Protein AF-A0A0Q4J0P1-F1 (afdb_monomer_lite)

pLDDT: mean 73.23, std 15.86, range [32.5, 93.12]

Sequence (160 aa):
MRDIHIIDDVECAVTNEEMDRLTEGLTAKAAKVRALHAAGVSTGDIGRYLGIRYQHVYNVLLRAGLIEKAAPPVSERLPLSGDEIIVAQVGKAGGIELPAEVMERYGLAPGGTVYCQALPEGLMILSQEAALRQVTALAREKMPEQAALIEALLRTQRDG

Structure (mmCIF, N/CA/C/O backbone):
data_AF-A0A0Q4J0P1-F1
#
_entry.id   AF-A0A0Q4J0P1-F1
#
loop_
_atom_site.group_PDB
_atom_site.id
_atom_site.type_symbol
_atom_site.label_atom_id
_atom_site.label_alt_id
_atom_site.label_comp_id
_atom_site.label_asym_id
_atom_site.label_entity_id
_atom_site.label_seq_id
_atom_site.pdbx_PDB_ins_code
_atom_site.Cartn_x
_atom_site.Cartn_y
_atom_site.Cartn_z
_atom_site.occupancy
_atom_site.B_iso_or_equiv
_atom_site.auth_seq_id
_atom_site.auth_comp_id
_atom_site.auth_asym_id
_atom_site.auth_atom_id
_atom_site.pdbx_PDB_model_num
ATOM 1 N N . MET A 1 1 ? 10.915 -43.203 7.683 1.00 35.28 1 MET A N 1
ATOM 2 C CA . MET A 1 1 ? 12.001 -42.207 7.691 1.00 35.28 1 MET A CA 1
ATOM 3 C C . MET A 1 1 ? 12.232 -41.858 6.231 1.00 35.28 1 MET A C 1
ATOM 5 O O . MET A 1 1 ? 12.650 -42.734 5.494 1.00 35.28 1 MET A O 1
ATOM 9 N N . ARG A 1 2 ? 11.704 -40.718 5.767 1.00 32.50 2 ARG A N 1
ATOM 10 C CA . ARG A 1 2 ? 11.747 -40.321 4.351 1.00 32.50 2 ARG A CA 1
ATOM 11 C C . ARG A 1 2 ? 12.872 -39.312 4.188 1.00 32.50 2 ARG A C 1
ATOM 13 O O . ARG A 1 2 ? 12.820 -38.258 4.814 1.00 32.50 2 ARG A O 1
ATOM 20 N N . ASP A 1 3 ? 13.849 -39.685 3.377 1.00 34.25 3 ASP A N 1
ATOM 21 C CA . ASP A 1 3 ? 14.946 -38.843 2.927 1.00 34.25 3 ASP A CA 1
ATOM 22 C C . ASP A 1 3 ? 14.396 -37.686 2.091 1.00 34.25 3 ASP A C 1
ATOM 24 O O . ASP A 1 3 ? 13.809 -37.889 1.026 1.00 34.25 3 ASP A O 1
ATOM 28 N N . ILE A 1 4 ? 14.567 -36.465 2.590 1.00 37.97 4 ILE A N 1
ATOM 29 C CA . ILE A 1 4 ? 14.367 -35.247 1.810 1.00 37.97 4 ILE A CA 1
ATOM 30 C C . ILE A 1 4 ? 15.710 -34.944 1.154 1.00 37.97 4 ILE A C 1
ATOM 32 O O . ILE A 1 4 ? 16.686 -34.633 1.833 1.00 37.97 4 ILE A O 1
ATOM 36 N N . HIS A 1 5 ? 15.747 -35.084 -0.170 1.00 32.50 5 HIS A N 1
ATOM 37 C CA . HIS A 1 5 ? 16.831 -34.577 -0.998 1.00 32.50 5 HIS A CA 1
ATOM 38 C C . HIS A 1 5 ? 16.811 -33.049 -0.911 1.00 32.50 5 HIS A C 1
ATOM 40 O O . HIS A 1 5 ? 15.855 -32.410 -1.352 1.00 32.50 5 HIS A O 1
ATOM 46 N N . ILE A 1 6 ? 17.854 -32.483 -0.309 1.00 34.34 6 ILE A N 1
ATOM 47 C CA . ILE A 1 6 ? 18.198 -31.072 -0.457 1.00 34.34 6 ILE A CA 1
ATOM 48 C C . ILE A 1 6 ? 18.673 -30.920 -1.904 1.00 34.34 6 ILE A C 1
ATOM 50 O O . ILE A 1 6 ? 19.635 -31.567 -2.310 1.00 34.34 6 ILE A O 1
ATOM 54 N N . ILE A 1 7 ? 17.938 -30.146 -2.700 1.00 38.50 7 ILE A N 1
ATOM 55 C CA . ILE A 1 7 ? 18.398 -29.699 -4.013 1.00 38.50 7 ILE A CA 1
ATOM 56 C C . ILE A 1 7 ? 19.461 -28.635 -3.738 1.00 38.50 7 ILE A C 1
ATOM 58 O O . ILE A 1 7 ? 19.168 -27.630 -3.092 1.00 38.50 7 ILE A O 1
ATOM 62 N N . ASP A 1 8 ? 20.687 -28.898 -4.182 1.00 34.34 8 ASP A N 1
ATOM 63 C CA . ASP A 1 8 ? 21.770 -27.922 -4.243 1.00 34.34 8 ASP A CA 1
ATOM 64 C C . ASP A 1 8 ? 21.374 -26.782 -5.199 1.00 34.34 8 ASP A C 1
ATOM 66 O O . ASP A 1 8 ? 21.473 -26.905 -6.4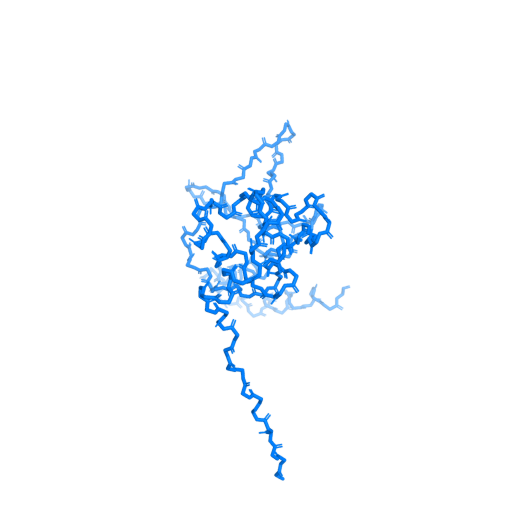19 1.00 34.34 8 ASP A O 1
ATOM 70 N N . ASP A 1 9 ? 20.917 -25.665 -4.634 1.00 42.03 9 ASP A N 1
ATOM 71 C CA . ASP A 1 9 ? 20.940 -24.348 -5.274 1.00 42.03 9 ASP A CA 1
ATOM 72 C C . ASP A 1 9 ? 22.386 -23.825 -5.243 1.00 42.03 9 ASP A C 1
ATOM 74 O O . ASP A 1 9 ? 22.810 -23.209 -4.262 1.00 42.03 9 ASP A O 1
ATOM 78 N N . VAL A 1 10 ? 23.170 -24.077 -6.300 1.00 41.97 10 VAL A N 1
ATOM 79 C CA . VAL A 1 10 ? 24.520 -23.503 -6.449 1.00 41.97 10 VAL A CA 1
ATOM 80 C C . VAL A 1 10 ? 24.773 -23.009 -7.885 1.00 41.97 10 VAL A C 1
ATOM 82 O O . VAL A 1 10 ? 24.909 -23.784 -8.824 1.00 41.97 10 VAL A O 1
ATOM 85 N N . GLU A 1 11 ? 24.854 -21.677 -7.981 1.00 47.50 11 GLU A N 1
ATOM 86 C CA . GLU A 1 11 ? 25.617 -20.827 -8.917 1.00 47.50 11 GLU A CA 1
ATOM 87 C C . GLU A 1 11 ? 25.385 -20.917 -10.441 1.00 47.50 11 GLU A C 1
ATOM 89 O O . GLU A 1 11 ? 25.955 -21.736 -11.152 1.00 47.50 11 GLU A O 1
ATOM 94 N N . CYS A 1 12 ? 24.717 -19.894 -10.988 1.00 42.00 12 CYS A N 1
ATOM 95 C CA . CYS A 1 12 ? 24.911 -19.443 -12.375 1.00 42.00 12 CYS A CA 1
ATOM 96 C C . CYS A 1 12 ? 25.480 -18.014 -12.400 1.00 42.00 12 CYS A C 1
ATOM 98 O O . CYS A 1 12 ? 24.836 -17.073 -12.860 1.00 42.00 12 CYS A O 1
ATOM 100 N N . ALA A 1 13 ? 26.698 -17.828 -11.887 1.00 57.41 13 ALA A N 1
ATOM 101 C CA . ALA A 1 13 ? 27.455 -16.603 -12.128 1.00 57.41 13 ALA A CA 1
ATOM 102 C C . ALA A 1 13 ? 28.116 -16.696 -13.515 1.00 57.41 13 ALA A C 1
ATOM 104 O O . ALA A 1 13 ? 29.192 -17.271 -13.666 1.00 57.41 13 ALA A O 1
ATOM 105 N N . VAL A 1 14 ? 27.459 -16.164 -14.549 1.00 71.69 14 VAL A N 1
ATOM 106 C CA . VAL A 1 14 ? 28.061 -16.034 -15.887 1.00 71.69 14 VAL A CA 1
ATOM 107 C C . VAL A 1 14 ? 29.289 -15.120 -15.778 1.00 71.69 14 VAL A C 1
ATOM 109 O O . VAL A 1 14 ? 29.189 -14.006 -15.264 1.00 71.69 14 VAL A O 1
ATOM 112 N N . THR A 1 15 ? 30.462 -15.584 -16.217 1.00 84.88 15 THR A N 1
ATOM 113 C CA . THR A 1 15 ? 31.715 -14.817 -16.123 1.00 84.88 15 THR A CA 1
ATOM 114 C C . THR A 1 15 ? 31.758 -13.688 -17.158 1.00 84.88 15 THR A C 1
ATOM 116 O O . THR A 1 15 ? 31.100 -13.753 -18.195 1.00 84.88 15 THR A O 1
ATOM 119 N N . ASN A 1 16 ? 32.563 -12.646 -16.917 1.00 84.44 16 ASN A N 1
ATOM 120 C CA . ASN A 1 16 ? 32.697 -11.526 -17.861 1.00 84.44 16 ASN A CA 1
ATOM 121 C C . ASN A 1 16 ? 33.191 -11.970 -19.251 1.00 84.44 16 ASN A C 1
ATOM 123 O O . ASN A 1 16 ? 32.727 -11.431 -20.248 1.00 84.44 16 ASN A O 1
ATOM 127 N N . GLU A 1 17 ? 34.067 -12.977 -19.322 1.00 84.75 17 GLU A N 1
ATOM 128 C CA . GLU A 1 17 ? 34.541 -13.548 -20.594 1.00 84.75 17 GLU A CA 1
ATOM 129 C C . GLU A 1 17 ? 33.396 -14.185 -21.394 1.00 84.75 17 GLU A C 1
ATOM 131 O O . GLU A 1 17 ? 33.335 -14.066 -22.617 1.00 84.75 17 GLU A O 1
ATOM 136 N N . GLU A 1 18 ? 32.445 -14.821 -20.709 1.00 86.12 18 GLU A N 1
ATOM 137 C CA . GLU A 1 18 ? 31.254 -15.364 -21.355 1.00 86.12 18 GLU A CA 1
ATOM 138 C C . GLU A 1 18 ? 30.311 -14.254 -21.826 1.00 86.12 18 GLU A C 1
ATOM 140 O O . GLU A 1 18 ? 29.765 -14.320 -22.928 1.00 86.12 18 GLU A O 1
ATOM 145 N N . MET A 1 19 ? 30.183 -13.175 -21.050 1.00 86.81 19 MET A N 1
ATOM 146 C CA . MET A 1 19 ? 29.430 -11.992 -21.474 1.00 86.81 19 MET A CA 1
ATOM 147 C C . MET A 1 19 ? 30.065 -11.287 -22.685 1.00 86.81 19 MET A C 1
ATOM 149 O O . MET A 1 19 ? 29.342 -10.773 -23.543 1.00 86.81 19 MET A O 1
ATOM 153 N N . ASP A 1 20 ? 31.396 -11.293 -22.797 1.00 90.31 20 ASP A N 1
ATOM 154 C CA . ASP A 1 20 ? 32.109 -10.784 -23.973 1.00 90.31 20 ASP A CA 1
ATOM 155 C C . ASP A 1 20 ? 31.764 -11.612 -25.217 1.00 90.31 20 ASP A C 1
ATOM 157 O O . ASP A 1 20 ? 31.346 -11.036 -26.226 1.00 90.31 20 ASP A O 1
ATOM 161 N N . ARG A 1 21 ? 31.823 -12.950 -25.126 1.00 90.06 21 ARG A N 1
ATOM 162 C CA . ARG A 1 21 ? 31.429 -13.854 -26.226 1.00 90.06 21 ARG A CA 1
ATOM 163 C C . ARG A 1 21 ? 29.977 -13.647 -26.655 1.00 90.06 21 ARG A C 1
ATOM 165 O O . ARG A 1 21 ? 29.689 -13.540 -27.844 1.00 90.06 21 ARG A O 1
ATOM 172 N N . LEU A 1 22 ? 29.060 -13.530 -25.695 1.00 88.50 22 LEU A N 1
ATOM 173 C CA . LEU A 1 22 ? 27.629 -13.328 -25.956 1.00 88.50 22 LEU A CA 1
ATOM 174 C C . LEU A 1 22 ? 27.303 -11.962 -26.577 1.00 88.50 22 LEU A C 1
ATOM 176 O O . LEU A 1 22 ? 26.223 -11.785 -27.145 1.00 88.50 22 LEU A O 1
ATOM 180 N N . THR A 1 23 ? 28.200 -10.978 -26.458 1.00 91.19 23 THR A N 1
ATOM 181 C CA . THR A 1 23 ? 27.980 -9.622 -26.980 1.00 91.19 23 THR A CA 1
ATOM 182 C C . THR A 1 23 ? 28.897 -9.232 -28.134 1.00 91.19 23 THR A C 1
ATOM 184 O O . THR A 1 23 ? 28.849 -8.079 -28.590 1.00 91.19 23 THR A O 1
ATOM 187 N N . GLU A 1 24 ? 29.697 -10.175 -28.629 1.00 91.69 24 GLU A N 1
ATOM 188 C CA . GLU A 1 24 ? 30.581 -9.982 -29.770 1.00 91.69 24 GLU A CA 1
ATOM 189 C C . GLU A 1 24 ? 29.777 -9.583 -31.022 1.00 91.69 24 GLU A C 1
ATOM 191 O O . GLU A 1 24 ? 28.685 -10.082 -31.290 1.00 91.69 24 GLU A O 1
ATOM 196 N N . GLY A 1 25 ? 30.272 -8.591 -31.767 1.00 86.94 25 GLY A N 1
ATOM 197 C CA . GLY A 1 25 ? 29.601 -8.068 -32.965 1.00 86.94 25 GLY A CA 1
ATOM 198 C C . GLY A 1 25 ? 28.366 -7.184 -32.715 1.00 86.94 25 GLY A C 1
ATOM 199 O O . GLY A 1 25 ? 27.871 -6.554 -33.651 1.00 86.94 25 GLY A O 1
ATOM 200 N N . LEU A 1 26 ? 27.884 -7.051 -31.472 1.00 91.50 26 LEU A N 1
ATOM 201 C CA . LEU A 1 26 ? 26.760 -6.170 -31.139 1.00 91.50 26 LEU A CA 1
ATOM 202 C C . LEU A 1 26 ? 27.246 -4.755 -30.798 1.00 91.50 26 LEU A C 1
ATOM 204 O O . LEU A 1 26 ? 27.938 -4.532 -29.808 1.00 91.50 26 LEU A O 1
ATOM 208 N N . THR A 1 27 ? 26.829 -3.760 -31.577 1.00 86.06 27 THR A N 1
ATOM 209 C CA . THR A 1 27 ? 27.230 -2.354 -31.368 1.00 86.06 27 THR A CA 1
ATOM 210 C C . THR A 1 27 ? 26.293 -1.598 -30.424 1.00 86.06 27 THR A C 1
ATOM 212 O O . THR A 1 27 ? 26.718 -0.709 -29.685 1.00 86.06 27 THR A O 1
ATOM 215 N N . ALA A 1 28 ? 25.007 -1.958 -30.400 1.00 91.94 28 ALA A N 1
ATOM 216 C CA . ALA A 1 28 ? 24.007 -1.287 -29.579 1.00 91.94 28 ALA A CA 1
ATOM 217 C C . ALA A 1 28 ? 23.914 -1.896 -28.173 1.00 91.94 28 ALA A C 1
ATOM 219 O O . ALA A 1 28 ? 23.654 -3.089 -28.017 1.00 91.94 28 ALA A O 1
ATOM 220 N N . LYS A 1 29 ? 23.987 -1.049 -27.137 1.00 88.56 29 LYS A N 1
ATOM 221 C CA . LYS A 1 29 ? 23.802 -1.461 -25.731 1.00 88.56 29 LYS A CA 1
ATOM 222 C C . LYS A 1 29 ? 22.494 -2.226 -25.507 1.00 88.56 29 LYS A C 1
ATOM 224 O O . LYS A 1 29 ? 22.486 -3.230 -24.809 1.00 88.56 29 LYS A O 1
ATOM 229 N N . ALA A 1 30 ? 21.405 -1.808 -26.156 1.00 88.50 30 ALA A N 1
ATOM 230 C CA . ALA A 1 30 ? 20.122 -2.501 -26.062 1.00 88.50 30 ALA A CA 1
ATOM 231 C C . ALA A 1 30 ? 20.147 -3.913 -26.679 1.00 88.50 30 ALA A C 1
ATOM 233 O O . ALA A 1 30 ? 19.465 -4.803 -26.182 1.00 88.50 30 ALA A O 1
ATOM 234 N N . ALA A 1 31 ? 20.933 -4.131 -27.741 1.00 89.56 31 ALA A N 1
ATOM 235 C CA . ALA A 1 31 ? 21.102 -5.458 -28.328 1.00 89.56 31 ALA A CA 1
ATOM 236 C C . ALA A 1 31 ? 21.887 -6.376 -27.381 1.00 89.56 31 ALA A C 1
ATOM 238 O O . ALA A 1 31 ? 21.459 -7.501 -27.145 1.00 89.56 31 ALA A O 1
ATOM 239 N N . LYS A 1 32 ? 22.956 -5.855 -26.762 1.00 92.62 32 LYS A N 1
ATOM 240 C CA . LYS A 1 32 ? 23.736 -6.569 -25.740 1.00 92.62 32 LYS A CA 1
ATOM 241 C C . LYS A 1 32 ? 22.892 -6.968 -24.530 1.00 92.62 32 LYS A C 1
ATOM 243 O O . LYS A 1 32 ? 22.932 -8.115 -24.114 1.00 92.62 32 LYS A O 1
ATOM 248 N N . VAL A 1 33 ? 22.073 -6.047 -24.013 1.00 93.12 33 VAL A N 1
ATOM 249 C CA . VAL A 1 33 ? 21.148 -6.319 -22.897 1.00 93.12 33 VAL A CA 1
ATOM 250 C C . VAL A 1 33 ? 20.212 -7.488 -23.213 1.00 93.12 33 VAL A C 1
ATOM 252 O O . VAL A 1 33 ? 20.041 -8.369 -22.378 1.00 93.12 33 VAL A O 1
ATOM 255 N N . ARG A 1 34 ? 19.622 -7.523 -24.415 1.00 90.88 34 ARG A N 1
ATOM 256 C CA . ARG A 1 34 ? 18.717 -8.614 -24.811 1.00 90.88 34 ARG A CA 1
ATOM 257 C C . ARG A 1 34 ? 19.443 -9.949 -24.959 1.00 90.88 34 ARG A C 1
ATOM 259 O O . ARG A 1 34 ? 18.904 -10.958 -24.523 1.00 90.88 34 ARG A O 1
ATOM 266 N N . ALA A 1 35 ? 20.642 -9.947 -25.543 1.00 90.56 35 ALA A N 1
ATOM 267 C CA . ALA A 1 35 ? 21.455 -11.153 -25.705 1.00 90.56 35 ALA A CA 1
ATOM 268 C C . ALA A 1 35 ? 21.866 -11.749 -24.349 1.00 90.56 35 ALA A C 1
ATOM 270 O O . ALA A 1 35 ? 21.670 -12.936 -24.115 1.00 90.56 35 ALA A O 1
ATOM 271 N N . LEU A 1 36 ? 22.343 -10.910 -23.423 1.00 88.69 36 LEU A N 1
ATOM 272 C CA . LEU A 1 36 ? 22.726 -11.344 -22.077 1.00 88.69 36 LEU A CA 1
ATOM 273 C C . LEU A 1 36 ? 21.522 -11.830 -21.260 1.00 88.69 36 LEU A C 1
ATOM 275 O O . LEU A 1 36 ? 21.614 -12.839 -20.571 1.00 88.69 36 LEU A O 1
ATOM 279 N N . HIS A 1 37 ? 20.373 -11.163 -21.376 1.00 89.50 37 HIS A N 1
ATOM 280 C CA . HIS A 1 37 ? 19.145 -11.616 -20.720 1.00 89.50 37 HIS A CA 1
ATOM 281 C C . HIS A 1 37 ? 18.652 -12.958 -21.279 1.00 89.50 37 HIS A C 1
ATOM 283 O O . HIS A 1 37 ? 18.228 -13.821 -20.518 1.00 89.50 37 HIS A O 1
ATOM 289 N N . ALA A 1 38 ? 18.733 -13.164 -22.598 1.00 86.12 38 ALA A N 1
ATOM 290 C CA . ALA A 1 38 ? 18.395 -14.445 -23.224 1.00 86.12 38 ALA A CA 1
ATOM 291 C C . ALA A 1 38 ? 19.324 -15.586 -22.771 1.00 86.12 38 ALA A C 1
ATOM 293 O O . ALA A 1 38 ? 18.898 -16.736 -22.733 1.00 86.12 38 ALA A O 1
ATOM 294 N N . ALA A 1 39 ? 20.560 -15.262 -22.385 1.00 84.75 39 ALA A N 1
ATOM 295 C CA . ALA A 1 39 ? 21.512 -16.190 -21.780 1.00 84.75 39 ALA A CA 1
ATOM 296 C C . ALA A 1 39 ? 21.317 -16.382 -20.259 1.00 84.75 39 ALA A C 1
ATOM 298 O O . ALA A 1 39 ? 22.119 -17.058 -19.624 1.00 84.75 39 ALA A O 1
ATOM 299 N N . GLY A 1 40 ? 20.273 -15.792 -19.663 1.00 83.00 40 GLY A N 1
ATOM 300 C CA . GLY A 1 40 ? 19.944 -15.958 -18.244 1.00 83.00 40 GLY A CA 1
ATOM 301 C C . GLY A 1 40 ? 20.732 -15.064 -17.283 1.00 83.00 40 GLY A C 1
ATOM 302 O O . GLY A 1 40 ? 20.655 -15.257 -16.073 1.00 83.00 40 GLY A O 1
ATOM 303 N N . VAL A 1 41 ? 21.476 -14.071 -17.784 1.00 82.94 41 VAL A N 1
ATOM 304 C CA . VAL A 1 41 ? 22.220 -13.136 -16.928 1.00 82.94 41 VAL A CA 1
ATOM 305 C C . VAL A 1 41 ? 21.256 -12.195 -16.203 1.00 82.94 41 VAL A C 1
ATOM 307 O O . VAL A 1 41 ? 20.348 -11.619 -16.811 1.00 82.94 41 VAL A O 1
ATOM 310 N N . SER A 1 42 ? 21.484 -11.983 -14.903 1.00 81.75 42 SER A N 1
ATOM 311 C CA . SER A 1 42 ? 20.663 -11.080 -14.095 1.00 81.75 42 SER A CA 1
ATOM 312 C C . SER A 1 42 ? 20.744 -9.632 -14.599 1.00 81.75 42 SER A C 1
ATOM 314 O O . SER A 1 42 ? 21.784 -9.143 -15.044 1.00 81.75 42 SER A O 1
ATOM 316 N N . THR A 1 43 ? 19.654 -8.876 -14.470 1.00 84.25 43 THR A N 1
ATOM 317 C CA . THR A 1 43 ? 19.616 -7.452 -14.850 1.00 84.25 43 THR A CA 1
ATOM 318 C C . THR A 1 43 ? 20.646 -6.593 -14.110 1.00 84.25 43 THR A C 1
ATOM 320 O O . THR A 1 43 ? 21.114 -5.587 -14.650 1.00 84.25 43 THR A O 1
ATOM 323 N N . GLY A 1 44 ? 20.995 -6.973 -12.876 1.00 80.12 44 GLY A N 1
ATOM 324 C CA . GLY A 1 44 ? 22.011 -6.293 -12.073 1.00 80.12 44 GLY A CA 1
ATOM 325 C C . GLY A 1 44 ? 23.418 -6.512 -12.624 1.00 80.12 44 GLY A C 1
ATOM 326 O O . GLY A 1 44 ? 24.173 -5.547 -12.777 1.00 80.12 44 GLY A O 1
ATOM 327 N N . ASP A 1 45 ? 23.735 -7.749 -13.001 1.00 84.75 45 ASP A N 1
ATOM 328 C CA . ASP A 1 45 ? 25.040 -8.102 -13.562 1.00 84.75 45 ASP A CA 1
ATOM 329 C C . ASP A 1 45 ? 25.212 -7.541 -14.974 1.00 84.75 45 ASP A C 1
ATOM 331 O O . ASP A 1 45 ? 26.259 -6.973 -15.279 1.00 84.75 45 ASP A O 1
ATOM 335 N N . ILE A 1 46 ? 24.147 -7.538 -15.786 1.00 87.94 46 ILE A N 1
ATOM 336 C CA . ILE A 1 46 ? 24.125 -6.844 -17.084 1.00 87.94 46 ILE A CA 1
ATOM 337 C C . ILE A 1 46 ? 24.452 -5.354 -16.910 1.00 87.94 46 ILE A C 1
ATOM 339 O O . ILE A 1 46 ? 25.235 -4.788 -17.677 1.00 87.94 46 ILE A O 1
ATOM 343 N N . GLY A 1 47 ? 23.856 -4.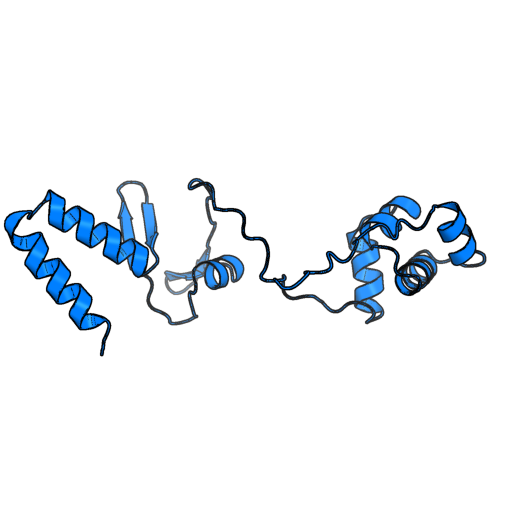700 -15.908 1.00 90.12 47 GLY A N 1
ATOM 344 C CA . GLY A 1 47 ? 24.105 -3.287 -15.620 1.00 90.12 47 GLY A CA 1
ATOM 345 C C . GLY A 1 47 ? 25.557 -3.016 -15.224 1.00 90.12 47 GLY A C 1
ATOM 346 O O . GLY A 1 47 ? 26.164 -2.061 -15.717 1.00 90.12 47 GLY A O 1
ATOM 347 N N . ARG A 1 48 ? 26.125 -3.887 -14.382 1.00 87.62 48 ARG A N 1
ATOM 348 C CA . ARG A 1 48 ? 27.518 -3.812 -13.926 1.00 87.62 48 ARG A CA 1
ATOM 349 C C . ARG A 1 48 ? 28.503 -4.023 -15.074 1.00 87.62 48 ARG A C 1
ATOM 351 O O . ARG A 1 48 ? 29.407 -3.209 -15.235 1.00 87.62 48 ARG A O 1
ATOM 358 N N . TYR A 1 49 ? 28.291 -5.054 -15.888 1.00 90.50 49 TYR A N 1
ATOM 359 C CA . TYR A 1 49 ? 29.147 -5.402 -17.021 1.00 90.50 49 TYR A CA 1
ATOM 360 C C . TYR A 1 49 ? 29.123 -4.326 -18.122 1.00 90.50 49 TYR A C 1
ATOM 362 O O . TYR A 1 49 ? 30.168 -3.890 -18.597 1.00 90.50 49 TYR A O 1
ATOM 370 N N . LEU A 1 50 ? 27.943 -3.807 -18.485 1.00 90.44 50 LEU A N 1
ATOM 371 C CA . LEU A 1 50 ? 27.807 -2.781 -19.533 1.00 90.44 50 LEU A CA 1
ATOM 372 C C . LEU A 1 50 ? 28.037 -1.338 -19.040 1.00 90.44 50 LEU A C 1
ATOM 374 O O . LEU A 1 50 ? 27.958 -0.396 -19.842 1.00 90.44 50 LEU A O 1
ATOM 378 N N . GLY A 1 51 ? 28.269 -1.139 -17.738 1.00 90.69 51 GLY A N 1
ATOM 379 C CA . GLY A 1 51 ? 28.467 0.178 -17.126 1.00 90.69 51 GLY A CA 1
ATOM 380 C C . GLY A 1 51 ? 27.247 1.099 -17.252 1.00 90.69 51 GLY A C 1
ATOM 381 O O . GLY A 1 51 ? 27.387 2.297 -17.507 1.00 90.69 51 GLY A O 1
ATOM 382 N N . ILE A 1 52 ? 26.034 0.551 -17.142 1.00 89.56 52 ILE A N 1
ATOM 383 C CA . ILE A 1 52 ? 24.771 1.292 -17.279 1.00 89.56 52 ILE A CA 1
ATOM 384 C C . ILE A 1 52 ? 23.873 1.091 -16.061 1.00 89.56 52 ILE A C 1
ATOM 386 O O . ILE A 1 52 ? 23.888 0.053 -15.405 1.00 89.56 52 ILE A O 1
ATOM 390 N N . ARG A 1 53 ? 23.048 2.101 -15.760 1.00 83.44 53 ARG A N 1
ATOM 391 C CA . ARG A 1 53 ? 22.110 2.027 -14.632 1.00 83.44 53 ARG A CA 1
ATOM 392 C C . ARG A 1 53 ? 21.104 0.897 -14.837 1.00 83.44 53 ARG A C 1
ATOM 394 O O . ARG A 1 53 ? 20.566 0.747 -15.933 1.00 83.44 53 ARG A O 1
ATOM 401 N N . TYR A 1 54 ? 20.763 0.216 -13.745 1.00 84.69 54 TYR A N 1
ATOM 402 C CA . TYR A 1 54 ? 19.729 -0.822 -13.689 1.00 84.69 54 TYR A CA 1
ATOM 403 C C . TYR A 1 54 ? 18.435 -0.420 -14.415 1.00 84.69 54 TYR A C 1
ATOM 405 O O . TYR A 1 54 ? 17.943 -1.160 -15.261 1.00 84.69 54 TYR A O 1
ATOM 413 N N . GLN A 1 55 ? 17.942 0.805 -14.183 1.00 72.75 55 GLN A N 1
ATOM 414 C CA . GLN A 1 55 ? 16.724 1.312 -14.828 1.00 72.75 55 GLN A CA 1
ATOM 415 C C . GLN A 1 55 ? 16.801 1.285 -16.363 1.00 72.75 55 GLN A C 1
ATOM 417 O O . GLN A 1 55 ? 15.789 1.095 -17.033 1.00 72.75 55 GLN A O 1
ATOM 422 N N . HIS A 1 56 ? 17.991 1.479 -16.938 1.00 82.62 56 HIS A N 1
ATOM 423 C CA . HIS A 1 56 ? 18.181 1.417 -18.384 1.00 82.62 56 HIS A CA 1
ATOM 424 C C . HIS A 1 56 ? 18.034 -0.018 -18.899 1.00 82.62 56 HIS A C 1
ATOM 426 O O . HIS A 1 56 ? 17.339 -0.233 -19.887 1.00 82.62 56 HIS A O 1
ATOM 432 N N . VAL A 1 57 ? 18.628 -0.991 -18.202 1.00 87.81 57 VAL A N 1
ATOM 433 C CA . VAL A 1 57 ? 18.491 -2.426 -18.505 1.00 87.81 57 VAL A CA 1
ATOM 434 C C . VAL A 1 57 ? 17.023 -2.848 -18.398 1.00 87.81 57 VAL A C 1
ATOM 436 O O . VAL A 1 57 ? 16.470 -3.390 -19.353 1.00 87.81 57 VAL A O 1
ATOM 439 N N . TYR A 1 58 ? 16.364 -2.491 -17.292 1.00 83.06 58 TYR A N 1
ATOM 440 C CA . TYR A 1 58 ? 14.947 -2.767 -17.053 1.00 83.06 58 TYR A CA 1
ATOM 441 C C . TYR A 1 58 ? 14.053 -2.188 -18.158 1.00 83.06 58 TYR A C 1
ATOM 443 O O . TYR A 1 58 ? 13.255 -2.902 -18.756 1.00 83.06 58 TYR A O 1
ATOM 451 N N . ASN A 1 59 ? 14.229 -0.911 -18.510 1.00 89.62 59 ASN A N 1
ATOM 452 C CA . ASN A 1 59 ? 13.431 -0.270 -19.557 1.00 89.62 59 ASN A CA 1
ATOM 453 C C . ASN A 1 59 ? 13.653 -0.896 -20.943 1.00 89.62 59 ASN A C 1
ATOM 455 O O . ASN A 1 59 ? 12.718 -0.941 -21.743 1.00 89.62 59 ASN A O 1
ATOM 459 N N . VAL A 1 60 ? 14.871 -1.356 -21.252 1.00 90.38 60 VAL A N 1
ATOM 460 C CA . VAL A 1 60 ? 15.163 -2.055 -22.514 1.00 90.38 60 VAL A CA 1
ATOM 461 C C . VAL A 1 60 ? 14.411 -3.382 -22.580 1.00 90.38 60 VAL A C 1
ATOM 463 O O . VAL A 1 60 ? 13.797 -3.668 -23.607 1.00 90.38 60 VAL A O 1
ATOM 466 N N . LEU A 1 61 ? 14.432 -4.166 -21.502 1.00 87.12 61 LEU A N 1
ATOM 467 C CA . LEU A 1 61 ? 13.765 -5.466 -21.446 1.00 87.12 61 LEU A CA 1
ATOM 468 C C . LEU A 1 61 ? 12.239 -5.330 -21.406 1.00 87.12 61 LEU A C 1
ATOM 470 O O . LEU A 1 61 ? 11.552 -6.049 -22.128 1.00 87.12 61 LEU A O 1
ATOM 474 N N . LEU A 1 62 ? 11.718 -4.356 -20.654 1.00 86.50 62 LEU A N 1
ATOM 475 C CA . LEU A 1 62 ? 10.286 -4.062 -20.574 1.00 86.50 62 LEU A CA 1
ATOM 476 C C . LEU A 1 62 ? 9.731 -3.642 -21.941 1.00 86.50 62 LEU A C 1
ATOM 478 O O . LEU A 1 62 ? 8.706 -4.149 -22.384 1.00 86.50 62 LEU A O 1
ATOM 482 N N . ARG A 1 63 ? 10.430 -2.749 -22.658 1.00 86.69 63 ARG A N 1
ATOM 483 C CA . ARG A 1 63 ? 10.030 -2.331 -24.016 1.00 86.69 63 ARG A CA 1
ATOM 484 C C . ARG A 1 63 ? 10.171 -3.442 -25.052 1.00 86.69 63 ARG A C 1
ATOM 486 O O . ARG A 1 63 ? 9.497 -3.393 -26.073 1.00 86.69 63 ARG A O 1
ATOM 493 N N . ALA A 1 64 ? 11.060 -4.403 -24.811 1.00 85.38 64 ALA A N 1
ATOM 494 C CA . ALA A 1 64 ? 11.211 -5.585 -25.649 1.00 85.38 64 ALA A CA 1
ATOM 495 C C . ALA A 1 64 ? 10.188 -6.688 -25.317 1.00 85.38 64 ALA A C 1
ATOM 497 O O . ALA A 1 64 ? 10.183 -7.703 -26.004 1.00 85.38 64 ALA A O 1
ATOM 498 N N . GLY A 1 65 ? 9.357 -6.510 -24.279 1.00 85.69 65 GLY A N 1
ATOM 499 C CA . GLY A 1 65 ? 8.403 -7.521 -23.817 1.00 85.69 65 GLY A CA 1
ATOM 500 C C . GLY A 1 65 ? 9.063 -8.767 -23.218 1.00 85.69 65 GLY A C 1
ATOM 501 O O . GLY A 1 65 ? 8.427 -9.808 -23.139 1.00 85.69 65 GLY A O 1
ATOM 502 N N . LEU A 1 66 ? 10.342 -8.679 -22.837 1.00 79.56 66 LEU A N 1
ATOM 503 C CA . LEU A 1 66 ? 11.110 -9.797 -22.272 1.00 79.56 66 LEU A CA 1
ATOM 504 C C . LEU A 1 66 ? 10.946 -9.919 -20.758 1.00 79.56 66 LEU A C 1
ATOM 506 O O . LEU A 1 66 ? 11.226 -10.969 -20.190 1.00 79.56 66 LEU A O 1
ATOM 510 N N . ILE A 1 67 ? 10.515 -8.834 -20.120 1.00 77.75 67 ILE A N 1
ATOM 511 C CA . ILE A 1 67 ? 10.071 -8.818 -18.734 1.00 77.75 67 ILE A CA 1
ATOM 512 C C . ILE A 1 67 ? 8.734 -8.096 -18.692 1.00 77.75 67 ILE A C 1
ATOM 514 O O . ILE A 1 67 ? 8.539 -7.076 -19.360 1.00 77.75 67 ILE A O 1
ATOM 518 N N . GLU A 1 68 ? 7.814 -8.616 -17.899 1.00 76.94 68 GLU A N 1
ATOM 519 C CA . GLU A 1 68 ? 6.587 -7.906 -17.584 1.00 76.94 68 GLU A CA 1
ATOM 520 C C . GLU A 1 68 ? 6.852 -6.934 -16.436 1.00 76.94 68 GLU A C 1
ATOM 522 O O . GLU A 1 68 ? 7.776 -7.111 -15.633 1.00 76.94 68 GLU A O 1
ATOM 527 N N . LYS A 1 69 ? 6.041 -5.876 -16.346 1.00 61.59 69 LYS A N 1
ATOM 528 C CA . LYS A 1 69 ? 6.026 -5.039 -15.150 1.00 61.59 69 LYS A CA 1
ATOM 529 C C . LYS A 1 69 ? 5.467 -5.898 -14.019 1.00 61.59 69 LYS A C 1
ATOM 531 O O . LYS A 1 69 ? 4.256 -5.942 -13.828 1.00 61.59 69 LYS A O 1
ATOM 536 N N . ALA A 1 70 ? 6.352 -6.592 -13.311 1.00 51.03 70 ALA A N 1
ATOM 537 C CA . ALA A 1 70 ? 5.980 -7.349 -12.134 1.00 51.03 70 ALA A CA 1
ATOM 538 C C . ALA A 1 70 ? 5.255 -6.400 -11.171 1.00 51.03 70 ALA A C 1
ATOM 540 O O . ALA A 1 70 ? 5.808 -5.377 -10.753 1.00 51.03 70 ALA A O 1
ATOM 541 N N . ALA A 1 71 ? 4.005 -6.727 -10.844 1.00 47.56 71 ALA A N 1
ATOM 542 C CA . ALA A 1 71 ? 3.469 -6.338 -9.553 1.00 47.56 71 ALA A CA 1
ATOM 543 C C . ALA A 1 71 ? 4.441 -6.900 -8.497 1.00 47.56 71 ALA A C 1
ATOM 545 O O . ALA A 1 71 ? 4.923 -8.024 -8.680 1.00 47.56 71 ALA A O 1
ATOM 546 N N . PRO A 1 72 ? 4.824 -6.118 -7.476 1.00 42.12 72 PRO A N 1
ATOM 547 C CA . PRO A 1 72 ? 5.850 -6.545 -6.538 1.00 42.12 72 PRO A CA 1
ATOM 548 C C . PRO A 1 72 ? 5.470 -7.907 -5.929 1.00 4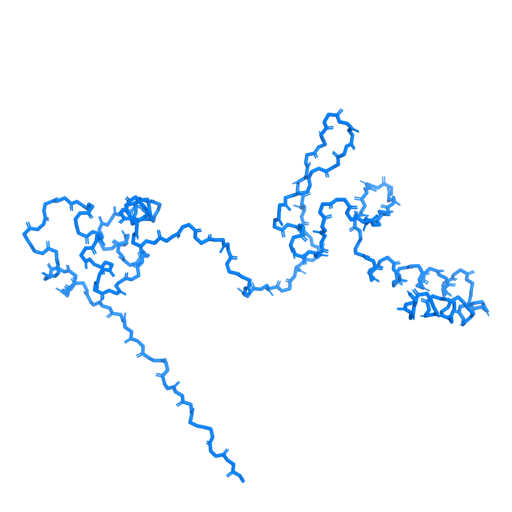2.12 72 PRO A C 1
ATOM 550 O O . PRO A 1 72 ? 4.322 -8.087 -5.522 1.00 42.12 72 PRO A O 1
ATOM 553 N N . PRO A 1 73 ? 6.389 -8.889 -5.914 1.00 38.31 73 PRO A N 1
ATOM 554 C CA . PRO A 1 73 ? 6.096 -10.211 -5.389 1.00 38.31 73 PRO A CA 1
ATOM 555 C C . PRO A 1 73 ? 5.807 -10.136 -3.888 1.00 38.31 73 PRO A C 1
ATOM 557 O O . PRO A 1 73 ? 6.548 -9.534 -3.111 1.00 38.31 73 PRO A O 1
ATOM 560 N N . VAL A 1 74 ? 4.723 -10.794 -3.483 1.00 49.78 74 VAL A N 1
ATOM 561 C CA . VAL A 1 74 ? 4.313 -10.999 -2.091 1.00 49.78 74 VAL A CA 1
ATOM 562 C C . VAL A 1 74 ? 5.205 -12.068 -1.454 1.00 49.78 74 VAL A C 1
ATOM 564 O O . VAL A 1 74 ? 4.763 -13.181 -1.201 1.00 49.78 74 VAL A O 1
ATOM 567 N N . SER A 1 75 ? 6.485 -11.790 -1.230 1.00 52.56 75 SER A N 1
ATOM 568 C CA . SER A 1 75 ? 7.317 -12.630 -0.361 1.00 52.56 75 SER A CA 1
ATOM 569 C C . SER A 1 75 ? 8.559 -11.863 0.073 1.00 52.56 75 SER A C 1
ATOM 571 O O . SER A 1 75 ? 9.162 -11.184 -0.745 1.00 52.56 75 SER A O 1
ATOM 573 N N . GLU A 1 76 ? 8.911 -12.002 1.353 1.00 41.72 76 GLU A N 1
ATOM 574 C CA . GLU A 1 76 ? 9.936 -11.268 2.121 1.00 41.72 76 GLU A CA 1
ATOM 575 C C . GLU A 1 76 ? 9.470 -9.963 2.787 1.00 41.72 76 GLU A C 1
ATOM 577 O O . GLU A 1 76 ? 10.076 -8.900 2.681 1.00 41.72 76 GLU A O 1
ATOM 582 N N . ARG A 1 77 ? 8.394 -10.046 3.581 1.00 42.84 77 ARG A N 1
ATOM 583 C CA . ARG A 1 77 ? 8.124 -9.028 4.608 1.00 42.84 77 ARG A CA 1
ATOM 584 C C . ARG A 1 77 ? 9.052 -9.273 5.804 1.00 42.84 77 ARG A C 1
ATOM 586 O O . ARG A 1 77 ? 8.748 -10.111 6.651 1.00 42.84 77 ARG A O 1
ATOM 593 N N . LEU A 1 78 ? 10.165 -8.536 5.883 1.00 42.00 78 LEU A N 1
ATOM 594 C CA . LEU A 1 78 ? 10.837 -8.301 7.166 1.00 42.00 78 LEU A CA 1
ATOM 595 C C . LEU A 1 78 ? 9.801 -7.770 8.183 1.00 42.00 78 LEU A C 1
ATOM 597 O O . LEU A 1 78 ? 8.910 -7.007 7.792 1.00 42.00 78 LEU A O 1
ATOM 601 N N . PRO A 1 79 ? 9.892 -8.140 9.474 1.00 43.28 79 PRO A N 1
ATOM 602 C CA . PRO A 1 79 ? 9.051 -7.541 10.500 1.00 43.28 79 PRO A CA 1
ATOM 603 C C . PRO A 1 79 ? 9.309 -6.033 10.541 1.00 43.28 79 PRO A C 1
ATOM 605 O O . PRO A 1 79 ? 10.455 -5.588 10.550 1.00 43.28 79 PRO A O 1
ATOM 608 N N . LEU A 1 80 ? 8.230 -5.253 10.546 1.00 52.78 80 LEU A N 1
ATOM 609 C CA . LEU A 1 80 ? 8.306 -3.806 10.688 1.00 52.78 80 LEU A CA 1
ATOM 610 C C . LEU A 1 80 ? 8.928 -3.454 12.038 1.00 52.78 80 LEU A C 1
ATOM 612 O O . LEU A 1 80 ? 8.402 -3.827 13.087 1.00 52.78 80 LEU A O 1
ATOM 616 N N . SER A 1 81 ? 10.011 -2.684 12.010 1.00 49.53 81 SER A N 1
ATOM 617 C CA . SER A 1 81 ? 10.355 -1.805 13.123 1.00 49.53 81 SER A CA 1
ATOM 618 C C . SER A 1 81 ? 9.161 -0.867 13.325 1.00 49.53 81 SER A C 1
ATOM 620 O O . SER A 1 81 ? 8.701 -0.269 12.353 1.00 49.53 81 SER A O 1
ATOM 622 N N . GLY A 1 82 ? 8.636 -0.731 14.544 1.00 53.56 82 GLY A N 1
ATOM 623 C CA . GLY A 1 82 ? 7.436 0.068 14.857 1.00 53.56 82 GLY A CA 1
ATOM 624 C C . GLY A 1 82 ? 7.527 1.580 14.582 1.00 53.56 82 GLY A C 1
ATOM 625 O O . GLY A 1 82 ? 6.634 2.309 14.996 1.00 53.56 82 GLY A O 1
ATOM 626 N N . ASP A 1 83 ? 8.566 2.030 13.876 1.00 52.62 83 ASP A N 1
ATOM 627 C CA . ASP A 1 83 ? 8.933 3.431 13.656 1.00 52.62 83 ASP A CA 1
ATOM 628 C C . ASP A 1 83 ? 8.781 3.876 12.185 1.00 52.62 83 ASP A C 1
ATOM 630 O O . ASP A 1 83 ? 9.219 4.966 11.812 1.00 52.62 83 ASP A O 1
ATOM 634 N N . GLU A 1 84 ? 8.192 3.053 11.309 1.00 64.19 84 GLU A N 1
ATOM 635 C CA . GLU A 1 84 ? 7.976 3.443 9.908 1.00 64.19 84 GLU A CA 1
ATOM 636 C C . GLU A 1 84 ? 6.848 4.487 9.795 1.00 64.19 84 GLU A C 1
ATOM 638 O O . GLU A 1 84 ? 5.669 4.192 10.000 1.00 64.19 84 GLU A O 1
ATOM 643 N N . ILE A 1 85 ? 7.208 5.725 9.435 1.00 67.81 85 ILE A N 1
ATOM 644 C CA . ILE A 1 85 ? 6.246 6.795 9.148 1.00 67.81 85 ILE A CA 1
ATOM 645 C C . ILE A 1 85 ? 5.716 6.622 7.723 1.00 67.81 85 ILE A C 1
ATOM 647 O O . ILE A 1 85 ? 6.445 6.789 6.745 1.00 67.81 85 ILE A O 1
ATOM 651 N N . ILE A 1 86 ? 4.418 6.349 7.605 1.00 71.94 86 ILE A N 1
ATOM 652 C CA . ILE A 1 86 ? 3.717 6.267 6.322 1.00 71.94 86 ILE A CA 1
ATOM 653 C C . ILE A 1 86 ? 3.154 7.645 5.971 1.00 71.94 86 ILE A C 1
ATOM 655 O O . ILE A 1 86 ? 2.350 8.210 6.713 1.00 71.94 86 ILE A O 1
ATOM 659 N N . VAL A 1 87 ? 3.535 8.169 4.806 1.00 71.75 87 VAL A N 1
ATOM 660 C CA . VAL A 1 87 ? 2.965 9.409 4.266 1.00 71.75 87 VAL A CA 1
ATOM 661 C C . VAL A 1 87 ? 1.749 9.067 3.410 1.00 71.75 87 VAL A C 1
ATOM 663 O O . VAL A 1 87 ? 1.858 8.355 2.413 1.00 71.75 87 VAL A O 1
ATOM 666 N N . ALA A 1 88 ? 0.592 9.601 3.788 1.00 77.94 88 ALA A N 1
ATOM 667 C CA . ALA A 1 88 ? -0.650 9.495 3.035 1.00 77.94 88 ALA A CA 1
ATOM 668 C C . ALA A 1 88 ? -1.149 10.892 2.646 1.00 77.94 88 ALA A C 1
ATOM 670 O O . ALA A 1 88 ? -0.863 11.878 3.330 1.00 77.94 88 ALA A O 1
ATOM 671 N N . GLN A 1 89 ? -1.887 10.986 1.541 1.00 72.56 89 GLN A N 1
ATOM 672 C CA . GLN A 1 89 ? -2.483 12.248 1.099 1.00 72.56 89 GLN A CA 1
ATOM 673 C C . GLN A 1 89 ? -3.937 12.335 1.553 1.00 72.56 89 GLN A C 1
ATOM 675 O O . GLN A 1 89 ? -4.652 11.337 1.565 1.00 72.56 89 GLN A O 1
ATOM 680 N N . VAL A 1 90 ? -4.387 13.539 1.904 1.00 80.81 90 VAL A N 1
ATOM 681 C CA . VAL A 1 90 ? -5.806 13.802 2.161 1.00 80.81 90 VAL A CA 1
ATOM 682 C C . VAL A 1 90 ? -6.444 14.253 0.851 1.00 80.81 90 VAL A C 1
ATOM 684 O O . VAL A 1 90 ? -6.118 15.315 0.320 1.00 80.81 90 VAL A O 1
ATOM 687 N N . GLY A 1 91 ? -7.336 13.428 0.313 1.00 82.50 91 GLY A N 1
ATOM 688 C CA . GLY A 1 91 ? -8.092 13.719 -0.896 1.00 82.50 91 GLY A CA 1
ATOM 689 C C . GLY A 1 91 ? -9.092 14.864 -0.698 1.00 82.50 91 GLY A C 1
ATOM 690 O O . GLY A 1 91 ? -9.409 15.280 0.417 1.00 82.50 91 GLY A O 1
ATOM 691 N N . LYS A 1 92 ? -9.661 15.358 -1.803 1.00 77.75 92 LYS A N 1
ATOM 692 C CA . LYS A 1 92 ? -10.559 16.536 -1.821 1.00 77.75 92 LYS A CA 1
ATOM 693 C C . LYS A 1 92 ? -11.823 16.395 -0.961 1.00 77.75 92 LYS A C 1
ATOM 695 O O . LYS A 1 92 ? -12.422 17.400 -0.602 1.00 77.75 92 LYS A O 1
ATOM 700 N N . ALA A 1 93 ? -12.227 15.166 -0.654 1.00 82.00 93 ALA A N 1
ATOM 701 C CA . ALA A 1 93 ? -13.383 14.857 0.185 1.00 82.00 93 ALA A CA 1
ATOM 702 C C . ALA A 1 93 ? -13.017 14.601 1.663 1.00 82.00 93 ALA A C 1
ATOM 704 O O . ALA A 1 93 ? -13.861 14.141 2.424 1.00 82.00 93 ALA A O 1
ATOM 705 N N . GLY A 1 94 ? -11.763 14.842 2.070 1.00 78.00 94 GLY A N 1
ATOM 706 C CA . GLY A 1 94 ? -11.280 14.564 3.428 1.00 78.00 94 GLY A CA 1
ATOM 707 C C . GLY A 1 94 ? -10.918 13.096 3.688 1.00 78.00 94 GLY A C 1
ATOM 708 O O . GLY A 1 94 ? -10.564 12.748 4.810 1.00 78.00 94 GLY A O 1
ATOM 709 N N . GLY A 1 95 ? -10.990 12.233 2.671 1.00 83.69 95 GLY A N 1
ATOM 710 C CA . GLY A 1 95 ? -10.522 10.849 2.759 1.00 83.69 95 GLY A CA 1
ATOM 711 C C . GLY A 1 95 ? -8.996 10.767 2.754 1.00 83.69 95 GLY A C 1
ATOM 712 O O . GLY A 1 95 ? -8.343 11.545 2.065 1.00 83.69 95 GLY A O 1
ATOM 713 N N . ILE A 1 96 ? -8.428 9.823 3.502 1.00 82.81 96 ILE A N 1
ATOM 714 C CA . ILE A 1 96 ? -6.990 9.535 3.475 1.00 82.81 96 ILE A CA 1
ATOM 715 C C . ILE A 1 96 ? -6.732 8.490 2.386 1.00 82.81 96 ILE A C 1
ATOM 717 O O . ILE A 1 96 ? -7.243 7.373 2.454 1.00 82.81 96 ILE A O 1
ATOM 721 N N . GLU A 1 97 ? -5.938 8.853 1.385 1.00 81.81 97 GLU A N 1
ATOM 722 C CA . GLU A 1 97 ? -5.487 7.954 0.328 1.00 81.81 97 GLU A CA 1
ATOM 723 C C . GLU A 1 97 ? -4.236 7.216 0.803 1.00 81.81 97 GLU A C 1
ATOM 725 O O . GLU A 1 97 ? -3.136 7.773 0.863 1.00 81.81 97 GLU A O 1
ATOM 730 N N . LEU A 1 98 ? -4.426 5.951 1.181 1.00 81.25 98 LEU A N 1
ATOM 731 C CA . LEU A 1 98 ? -3.335 5.070 1.571 1.00 81.25 98 LEU A CA 1
ATOM 732 C C . LEU A 1 98 ? -2.629 4.524 0.321 1.00 81.25 98 LEU A C 1
ATOM 734 O O . LEU A 1 98 ? -3.306 4.091 -0.617 1.00 81.25 98 LEU A O 1
ATOM 738 N N . PRO A 1 99 ? -1.284 4.490 0.297 1.00 80.69 99 PRO A N 1
ATOM 739 C CA . PRO A 1 99 ? -0.549 3.811 -0.762 1.00 80.69 99 PRO A CA 1
ATOM 740 C C . PRO A 1 99 ? -0.985 2.345 -0.891 1.00 80.69 99 PRO A C 1
ATOM 742 O O . PRO A 1 99 ? -1.222 1.674 0.116 1.00 80.69 99 PRO A O 1
ATOM 745 N N . ALA A 1 100 ? -1.042 1.823 -2.121 1.00 76.69 100 ALA A N 1
ATOM 746 C CA . ALA A 1 100 ? -1.470 0.444 -2.386 1.00 76.69 100 ALA A CA 1
ATOM 747 C C . ALA A 1 100 ? -0.648 -0.593 -1.597 1.00 76.69 100 ALA A C 1
ATOM 749 O O . ALA A 1 100 ? -1.196 -1.569 -1.094 1.00 76.69 100 ALA A O 1
ATOM 750 N N . GLU A 1 101 ? 0.645 -0.323 -1.409 1.00 75.12 101 GLU A N 1
ATOM 751 C CA . GLU A 1 101 ? 1.566 -1.146 -0.618 1.00 75.12 101 GLU A CA 1
ATOM 752 C C . GLU A 1 101 ? 1.125 -1.270 0.847 1.00 75.12 101 GLU A C 1
ATOM 754 O O . GLU A 1 101 ? 1.214 -2.341 1.443 1.00 75.12 101 GLU A O 1
ATOM 759 N N . VAL A 1 102 ? 0.604 -0.186 1.429 1.00 77.06 102 VAL A N 1
ATOM 760 C CA . VAL A 1 102 ? 0.087 -0.158 2.805 1.00 77.06 102 VAL A CA 1
ATOM 761 C C . VAL A 1 102 ? -1.227 -0.923 2.875 1.00 77.06 102 VAL A C 1
ATOM 763 O O . VAL A 1 102 ? -1.430 -1.726 3.785 1.00 77.06 102 VAL A O 1
ATOM 766 N N . MET A 1 103 ? -2.102 -0.720 1.889 1.00 78.25 103 MET A N 1
ATOM 767 C CA . MET A 1 103 ? -3.380 -1.424 1.816 1.00 78.25 103 MET A CA 1
ATOM 768 C C . MET A 1 103 ? -3.184 -2.942 1.735 1.00 78.25 103 MET A C 1
ATOM 770 O O . MET A 1 103 ? -3.729 -3.678 2.552 1.00 78.25 103 MET A O 1
ATOM 774 N N . GLU A 1 104 ? -2.331 -3.413 0.828 1.00 75.12 104 GLU A N 1
ATOM 775 C CA . GLU A 1 104 ? -2.004 -4.833 0.679 1.00 75.12 104 GLU A CA 1
ATOM 776 C C . GLU A 1 104 ? -1.279 -5.403 1.909 1.00 75.12 104 GLU A C 1
ATOM 778 O O . GLU A 1 104 ? -1.488 -6.555 2.306 1.00 75.12 104 GLU A O 1
ATOM 783 N N . ARG A 1 105 ? -0.424 -4.601 2.555 1.00 71.44 105 ARG A N 1
ATOM 784 C CA . ARG A 1 105 ? 0.309 -5.030 3.751 1.00 71.44 105 ARG A CA 1
ATOM 785 C C . ARG A 1 105 ? -0.615 -5.293 4.933 1.00 71.44 105 ARG A C 1
ATOM 787 O O . ARG A 1 105 ? -0.440 -6.311 5.603 1.00 71.44 105 ARG A O 1
ATOM 794 N N . TYR A 1 106 ? -1.590 -4.417 5.157 1.00 72.62 106 TYR A N 1
ATOM 795 C CA . TYR A 1 106 ? -2.522 -4.501 6.284 1.00 72.62 106 TYR A CA 1
ATOM 796 C C . TYR A 1 106 ? -3.860 -5.173 5.938 1.00 72.62 106 TYR A C 1
ATOM 798 O O . TYR A 1 106 ? -4.754 -5.206 6.783 1.00 72.62 106 TYR A O 1
ATOM 806 N N . GLY A 1 107 ? -4.004 -5.721 4.726 1.00 72.81 107 GLY A N 1
ATOM 807 C CA . GLY A 1 107 ? -5.236 -6.385 4.288 1.00 72.81 107 GLY A CA 1
ATOM 808 C C . GLY A 1 107 ? -6.427 -5.430 4.174 1.00 72.81 107 GLY A C 1
ATOM 809 O O . GLY A 1 107 ? -7.565 -5.829 4.405 1.00 72.81 107 GLY A O 1
ATOM 810 N N . LEU A 1 108 ? -6.169 -4.159 3.862 1.00 78.38 108 LEU A N 1
ATOM 811 C CA . LEU A 1 108 ? -7.194 -3.141 3.676 1.00 78.38 108 LEU A CA 1
ATOM 812 C C . LEU A 1 108 ? -7.694 -3.176 2.232 1.00 78.38 108 LEU A C 1
ATOM 814 O O . LEU A 1 108 ? -6.909 -3.127 1.287 1.00 78.38 108 LEU A O 1
ATOM 818 N N . ALA A 1 109 ? -9.010 -3.203 2.060 1.00 75.31 109 ALA A N 1
ATOM 819 C CA . ALA A 1 109 ? -9.653 -3.079 0.757 1.00 75.31 109 ALA A CA 1
ATOM 820 C C . ALA A 1 109 ? -10.242 -1.668 0.582 1.00 75.31 109 ALA A C 1
ATOM 822 O O . ALA A 1 109 ? -10.676 -1.067 1.571 1.00 75.31 109 ALA A O 1
ATOM 823 N N . PRO A 1 110 ? -10.311 -1.125 -0.648 1.00 77.50 110 PRO A N 1
ATOM 824 C CA . PRO A 1 110 ? -11.075 0.091 -0.914 1.00 77.50 110 PRO A CA 1
ATOM 825 C C . PRO A 1 110 ? -12.527 -0.066 -0.441 1.00 77.50 110 PRO A C 1
ATOM 827 O O . PRO A 1 110 ? -13.178 -1.060 -0.754 1.00 77.50 110 PRO A O 1
ATOM 830 N N . GLY A 1 111 ? -13.025 0.900 0.335 1.00 76.94 111 GLY A N 1
ATOM 831 C CA . GLY A 1 111 ? -14.357 0.830 0.951 1.00 76.94 111 GLY A CA 1
ATOM 832 C C . GLY A 1 111 ? -14.457 -0.087 2.178 1.00 76.94 111 GLY A C 1
ATOM 833 O O . GLY A 1 111 ? -15.530 -0.182 2.768 1.00 76.94 111 GLY A O 1
ATOM 834 N N . GLY A 1 112 ? -13.364 -0.741 2.581 1.00 74.25 112 GLY A N 1
ATOM 835 C CA . GLY A 1 112 ? -13.284 -1.504 3.822 1.00 74.25 112 GLY A CA 1
ATOM 836 C C . GLY A 1 112 ? -13.237 -0.605 5.059 1.00 74.25 112 GLY A C 1
ATOM 837 O O . GLY A 1 112 ? -12.796 0.544 5.007 1.00 74.25 112 GLY A O 1
ATOM 838 N N . THR A 1 113 ? -13.680 -1.141 6.193 1.00 76.06 113 THR A N 1
ATOM 839 C CA . THR A 1 113 ? -13.648 -0.432 7.476 1.00 76.06 113 THR A CA 1
ATOM 840 C C . THR A 1 113 ? -12.235 -0.428 8.051 1.00 76.06 113 THR A C 1
ATOM 842 O O . THR A 1 113 ? -11.621 -1.481 8.218 1.00 76.06 113 THR A O 1
ATOM 845 N N . VAL A 1 114 ? -11.744 0.755 8.414 1.00 80.12 114 VAL A N 1
ATOM 846 C CA . VAL A 1 114 ? -10.514 0.939 9.196 1.00 80.12 114 VAL A CA 1
ATOM 847 C C . VAL A 1 114 ? -10.859 1.456 10.585 1.00 80.12 114 VAL A C 1
ATOM 849 O O . VAL A 1 114 ? -11.826 2.199 10.757 1.00 80.12 114 VAL A O 1
ATOM 852 N N . TYR A 1 115 ? -10.062 1.075 11.577 1.00 80.62 115 TYR A N 1
ATOM 853 C CA . TYR A 1 115 ? -10.198 1.583 12.937 1.00 80.62 115 TYR A CA 1
ATOM 854 C C . TYR A 1 115 ? -9.120 2.630 13.165 1.00 80.62 115 TYR A C 1
ATOM 856 O O . TYR A 1 115 ? -7.956 2.387 12.870 1.00 80.62 115 TYR A O 1
ATOM 864 N N . CYS A 1 116 ? -9.492 3.791 13.693 1.00 81.38 116 CYS A N 1
ATOM 865 C CA . CYS A 1 116 ? -8.545 4.860 13.978 1.00 81.38 116 CYS A CA 1
ATOM 866 C C . CYS A 1 116 ? -8.585 5.194 15.465 1.00 81.38 116 CYS A C 1
ATOM 868 O O . CYS A 1 116 ? -9.661 5.350 16.042 1.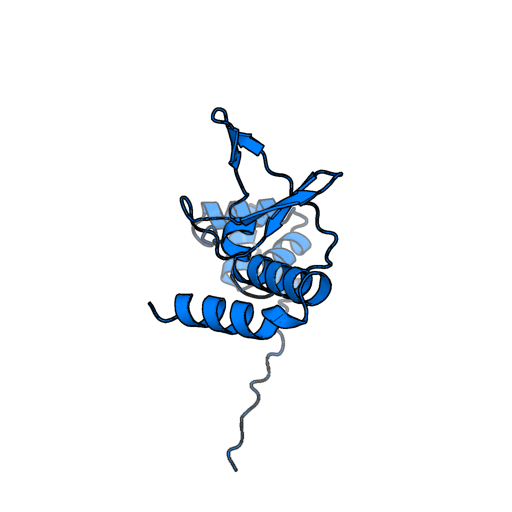00 81.38 116 CYS A O 1
ATOM 870 N N . GLN A 1 117 ? -7.415 5.336 16.073 1.00 78.94 117 GLN A N 1
ATOM 871 C CA . GLN A 1 117 ? -7.264 5.850 17.422 1.00 78.94 117 GLN A CA 1
ATOM 872 C C . GLN A 1 117 ? -6.775 7.295 17.360 1.00 78.94 117 GLN A C 1
ATOM 874 O O . GLN A 1 117 ? -5.764 7.590 16.724 1.00 78.94 117 GLN A O 1
ATOM 879 N N . ALA A 1 118 ? -7.486 8.188 18.045 1.00 80.62 118 ALA A N 1
ATOM 880 C CA . ALA A 1 118 ? -7.015 9.543 18.281 1.00 80.62 118 ALA A CA 1
ATOM 881 C C . ALA A 1 118 ? -6.016 9.544 19.447 1.00 80.62 118 ALA A C 1
ATOM 883 O O . ALA A 1 118 ? -6.330 9.086 20.546 1.00 80.62 118 ALA A O 1
ATOM 884 N N . LEU A 1 119 ? -4.822 10.059 19.185 1.00 80.31 119 LEU A N 1
ATOM 885 C CA . LEU A 1 119 ? -3.752 10.309 20.142 1.00 80.31 119 LEU A CA 1
ATOM 886 C C . LEU A 1 119 ? -3.540 11.829 20.261 1.00 80.31 119 LEU A C 1
ATOM 888 O O . LEU A 1 119 ? -3.933 12.569 19.355 1.00 80.31 119 LEU A O 1
ATOM 892 N N . PRO A 1 120 ? -2.908 12.324 21.340 1.00 78.19 120 PRO A N 1
ATOM 893 C CA . PRO A 1 120 ? -2.593 13.747 21.470 1.00 78.19 120 PRO A CA 1
ATOM 894 C C . PRO A 1 120 ? -1.742 14.277 20.306 1.00 78.19 120 PRO A C 1
ATOM 896 O O . PRO A 1 120 ? -1.975 15.386 19.830 1.00 78.19 120 PRO A O 1
ATOM 899 N N . GLU A 1 121 ? -0.793 13.470 19.823 1.00 79.56 121 GLU A N 1
ATOM 900 C CA . GLU A 1 121 ? 0.099 13.811 18.709 1.00 79.56 121 GLU A CA 1
ATOM 901 C C . GLU A 1 121 ? -0.417 13.430 17.310 1.00 79.56 121 GLU A C 1
ATOM 903 O O . GLU A 1 121 ? 0.231 13.772 16.319 1.00 79.56 121 GLU A O 1
ATOM 908 N N . GLY A 1 122 ? -1.566 12.756 17.173 1.00 79.31 122 GLY A N 1
ATOM 909 C CA . GLY A 1 122 ? -2.058 12.396 15.842 1.00 79.31 122 GLY A CA 1
ATOM 910 C C . GLY A 1 122 ? -3.134 11.320 15.786 1.00 79.31 122 GLY A C 1
ATOM 911 O O . GLY A 1 122 ? -3.815 11.020 16.762 1.00 79.31 122 GLY A O 1
ATOM 912 N N . LEU A 1 123 ? -3.302 10.741 14.598 1.00 79.62 123 LEU A N 1
ATOM 913 C CA . LEU A 1 123 ? -4.259 9.671 14.336 1.00 79.62 123 LEU A CA 1
ATOM 914 C C . LEU A 1 123 ? -3.498 8.397 13.969 1.00 79.62 123 LEU A C 1
ATOM 916 O O . LEU A 1 123 ? -2.769 8.377 12.979 1.00 79.62 123 LEU A O 1
ATOM 920 N N . MET A 1 124 ? -3.689 7.332 14.742 1.00 81.31 124 MET A N 1
ATOM 921 C CA . MET A 1 124 ? -3.116 6.024 14.443 1.00 81.31 124 MET A CA 1
ATOM 922 C C . MET A 1 124 ? -4.174 5.133 13.799 1.00 81.31 124 MET A C 1
ATOM 924 O O . MET A 1 124 ? -5.237 4.909 14.375 1.00 81.31 124 MET A O 1
ATOM 928 N N . ILE A 1 125 ? -3.883 4.610 12.609 1.00 81.06 125 ILE A N 1
ATOM 929 C CA . ILE A 1 125 ? -4.744 3.638 11.931 1.00 81.06 125 ILE A CA 1
ATOM 930 C C . ILE A 1 125 ? -4.360 2.240 12.413 1.00 81.06 125 ILE A C 1
ATOM 932 O O . ILE A 1 125 ? -3.190 1.866 12.425 1.00 81.06 125 ILE A O 1
ATOM 936 N N . LEU A 1 126 ? -5.361 1.468 12.812 1.00 74.12 126 LEU A N 1
ATOM 937 C CA . LEU A 1 126 ? -5.238 0.134 13.369 1.00 74.12 126 LEU A CA 1
ATOM 938 C C . LEU A 1 126 ? -5.944 -0.872 12.464 1.00 74.12 126 LEU A C 1
ATOM 940 O O . LEU A 1 126 ? -7.035 -0.622 11.941 1.00 74.12 126 LEU A O 1
ATOM 944 N N . SER A 1 127 ? -5.349 -2.059 12.344 1.00 70.19 127 SER A N 1
ATOM 945 C CA . SER A 1 127 ? -6.091 -3.224 11.870 1.00 70.19 127 SER A CA 1
ATOM 946 C C . SER A 1 127 ? -7.174 -3.599 12.887 1.00 70.19 127 SER A C 1
ATOM 948 O O . SER A 1 127 ? -7.072 -3.278 14.074 1.00 70.19 127 SER A O 1
ATOM 950 N N . GLN A 1 128 ? -8.199 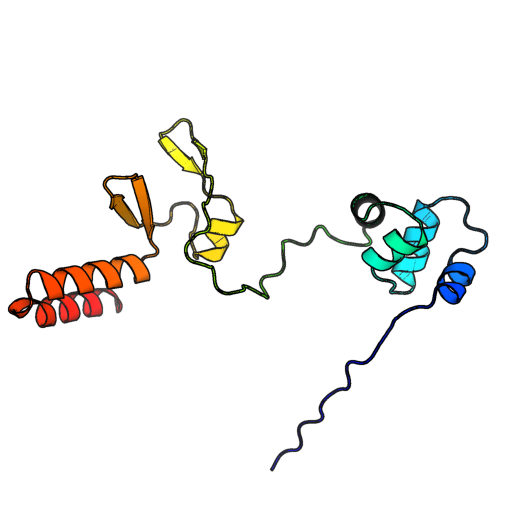-4.328 12.445 1.00 71.38 128 GLN A N 1
ATOM 951 C CA . GLN A 1 128 ? -9.267 -4.802 13.330 1.00 71.38 128 GLN A CA 1
ATOM 952 C C . GLN A 1 128 ? -8.722 -5.609 14.519 1.00 71.38 128 GLN A C 1
ATOM 954 O O . GLN A 1 128 ? -9.158 -5.423 15.653 1.00 71.38 128 GLN A O 1
ATOM 959 N N . GLU A 1 129 ? -7.740 -6.481 14.281 1.00 68.50 129 GLU A N 1
ATOM 960 C C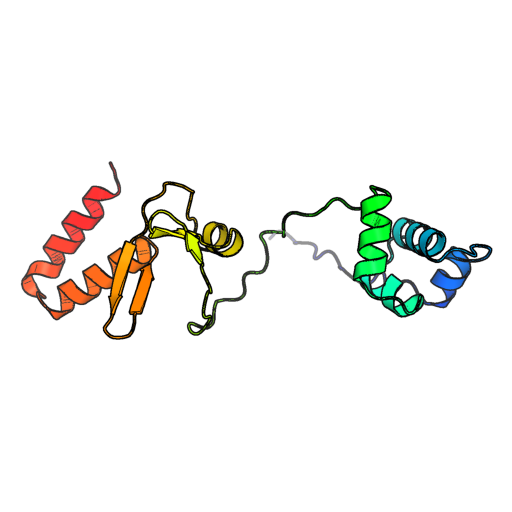A . GLU A 1 129 ? -7.126 -7.283 15.340 1.00 68.50 129 GLU A CA 1
ATOM 961 C C . GLU A 1 129 ? -6.366 -6.408 16.346 1.00 68.50 129 GLU A C 1
ATOM 963 O O . GLU A 1 129 ? -6.494 -6.599 17.556 1.00 68.50 129 GLU A O 1
ATOM 968 N N . ALA A 1 130 ? -5.607 -5.420 15.861 1.00 69.50 130 ALA A N 1
ATOM 969 C CA . ALA A 1 130 ? -4.878 -4.497 16.722 1.00 69.50 130 ALA A CA 1
ATOM 970 C C . ALA A 1 130 ? -5.834 -3.637 17.560 1.00 69.50 130 ALA A C 1
ATOM 972 O O . ALA A 1 130 ? -5.635 -3.519 18.769 1.00 69.50 130 ALA A O 1
ATOM 973 N N . ALA A 1 131 ? -6.908 -3.128 16.950 1.00 78.69 131 ALA A N 1
ATOM 974 C CA . ALA A 1 131 ? -7.954 -2.390 17.647 1.00 78.69 131 ALA A CA 1
ATOM 975 C C . ALA A 1 131 ? -8.602 -3.242 18.749 1.00 78.69 131 ALA A C 1
ATOM 977 O O . ALA A 1 131 ? -8.735 -2.791 19.885 1.00 78.69 131 ALA A O 1
ATOM 978 N N . LEU A 1 132 ? -8.926 -4.506 18.460 1.00 76.75 132 LEU A N 1
ATOM 979 C CA . LEU A 1 132 ? -9.514 -5.423 19.437 1.00 76.75 132 LEU A CA 1
ATOM 980 C C . LEU A 1 132 ? -8.572 -5.698 20.616 1.00 76.75 132 LEU A C 1
ATOM 982 O O . LEU A 1 132 ? -8.997 -5.654 21.773 1.00 76.75 132 LEU A O 1
ATOM 986 N N . ARG A 1 133 ? -7.286 -5.964 20.338 1.00 75.69 133 ARG A N 1
ATOM 987 C CA . ARG A 1 133 ? -6.268 -6.160 21.383 1.00 75.69 133 ARG A CA 1
ATOM 988 C C . ARG A 1 133 ? -6.177 -4.937 22.286 1.00 75.69 133 ARG A C 1
ATOM 990 O O . ARG A 1 133 ? -6.120 -5.086 23.503 1.00 75.69 133 ARG A O 1
ATOM 997 N N . GLN A 1 134 ? -6.210 -3.745 21.701 1.00 75.94 134 GLN A N 1
ATOM 998 C CA . GLN A 1 134 ? -6.097 -2.498 22.444 1.00 75.94 134 GLN A CA 1
ATOM 999 C C . GLN A 1 134 ? -7.345 -2.207 23.286 1.00 75.94 134 GLN A C 1
ATOM 1001 O O . GLN A 1 134 ? -7.219 -1.873 24.461 1.00 75.94 134 GLN A O 1
ATOM 1006 N N . VAL A 1 135 ? -8.545 -2.422 22.736 1.00 80.31 135 VAL A N 1
ATOM 1007 C CA . VAL A 1 135 ? -9.811 -2.327 23.485 1.00 80.31 135 VAL A CA 1
ATOM 1008 C C . VAL A 1 135 ? -9.830 -3.324 24.644 1.00 80.31 135 VAL A C 1
ATOM 1010 O O . VAL A 1 135 ? -10.216 -2.967 25.752 1.00 80.31 135 VAL A O 1
ATOM 1013 N N . THR A 1 136 ? -9.359 -4.552 24.422 1.00 74.38 136 THR A N 1
ATOM 1014 C CA . THR A 1 136 ? -9.278 -5.582 25.471 1.00 74.38 136 THR A CA 1
ATOM 1015 C C . THR A 1 136 ? -8.284 -5.189 26.566 1.00 74.38 136 THR A C 1
ATOM 1017 O O . THR A 1 136 ? -8.585 -5.331 27.749 1.00 74.38 136 THR A O 1
ATOM 1020 N N . ALA A 1 137 ? -7.114 -4.660 26.195 1.00 78.50 137 ALA A N 1
ATOM 1021 C CA . ALA A 1 137 ? -6.125 -4.170 27.152 1.00 78.50 137 ALA A CA 1
ATOM 1022 C C . ALA A 1 137 ? -6.683 -3.014 27.998 1.00 78.50 137 ALA A C 1
ATOM 1024 O O . ALA A 1 137 ? -6.588 -3.052 29.224 1.00 78.50 137 ALA A O 1
ATOM 1025 N N . LEU A 1 138 ? -7.346 -2.046 27.360 1.00 76.56 138 LEU A N 1
ATOM 1026 C CA . LEU A 1 138 ? -7.976 -0.919 28.044 1.00 76.56 138 LEU A CA 1
ATOM 1027 C C . LEU A 1 138 ? -9.111 -1.377 28.973 1.00 76.56 138 LEU A C 1
ATOM 1029 O O . LEU A 1 138 ? -9.226 -0.890 30.096 1.00 76.56 138 LEU A O 1
ATOM 1033 N N . ALA A 1 139 ? -9.928 -2.337 28.532 1.00 76.56 139 ALA A N 1
ATOM 1034 C CA . ALA A 1 139 ? -10.990 -2.921 29.346 1.00 76.56 139 ALA A CA 1
ATOM 1035 C C . ALA A 1 139 ? -10.428 -3.624 30.589 1.00 76.56 139 ALA A C 1
ATOM 1037 O O . ALA A 1 139 ? -10.962 -3.447 31.679 1.00 76.56 139 ALA A O 1
ATOM 1038 N N . ARG A 1 140 ? -9.320 -4.364 30.463 1.00 74.56 140 ARG A N 1
ATOM 1039 C CA . ARG A 1 140 ? -8.649 -5.001 31.609 1.00 74.56 140 ARG A CA 1
ATOM 1040 C C . ARG A 1 140 ? -8.082 -3.985 32.599 1.00 74.56 140 ARG A C 1
ATOM 1042 O O . ARG A 1 140 ? -8.151 -4.220 33.800 1.00 74.56 140 ARG A O 1
ATOM 1049 N N . GLU A 1 141 ? -7.538 -2.874 32.109 1.00 76.88 141 GLU A N 1
ATOM 1050 C CA . GLU A 1 141 ? -6.970 -1.821 32.956 1.00 76.88 141 GLU A CA 1
ATOM 1051 C C . GLU A 1 141 ? -8.054 -1.023 33.695 1.00 76.88 141 GLU A C 1
ATOM 1053 O O . GLU A 1 141 ? -7.931 -0.748 34.886 1.00 76.88 141 GLU A O 1
ATOM 1058 N N . LYS A 1 142 ? -9.129 -0.645 32.994 1.00 77.25 142 LYS A N 1
ATOM 1059 C CA . LYS A 1 142 ? -10.174 0.242 33.529 1.00 77.25 142 LYS A CA 1
ATOM 1060 C C . LYS A 1 142 ? -11.310 -0.507 34.229 1.00 77.25 142 LYS A C 1
ATOM 1062 O O . LYS A 1 142 ? -11.985 0.085 35.066 1.00 77.25 142 LYS A O 1
ATOM 1067 N N . MET A 1 143 ? -11.558 -1.764 33.860 1.00 72.38 143 MET A N 1
ATOM 1068 C CA . MET A 1 143 ? -12.739 -2.549 34.250 1.00 72.38 143 MET A CA 1
ATOM 1069 C C . MET A 1 143 ? -12.387 -4.039 34.455 1.00 72.38 143 MET A C 1
ATOM 1071 O O . MET A 1 143 ? -12.916 -4.914 33.758 1.00 72.38 143 MET A O 1
ATOM 1075 N N . PRO A 1 144 ? -11.487 -4.366 35.403 1.00 69.00 144 PRO A N 1
ATOM 1076 C CA . PRO A 1 144 ? -10.976 -5.727 35.577 1.00 69.00 144 PRO A CA 1
ATOM 1077 C C . PRO A 1 144 ? -12.075 -6.743 35.922 1.00 69.00 144 PRO A C 1
ATOM 1079 O O . PRO A 1 144 ? -12.018 -7.881 35.461 1.00 69.00 144 PRO A O 1
ATOM 1082 N N . GLU A 1 145 ? -13.109 -6.336 36.664 1.00 72.44 145 GLU A N 1
ATOM 1083 C CA . GLU A 1 145 ? -14.231 -7.212 37.032 1.00 72.44 145 GLU A CA 1
ATOM 1084 C C . GLU A 1 145 ? -15.146 -7.549 35.842 1.00 72.44 145 GLU A C 1
ATOM 1086 O O . GLU A 1 145 ? -15.778 -8.604 35.824 1.00 72.44 145 GLU A O 1
ATOM 1091 N N . GLN A 1 146 ? -15.206 -6.683 34.825 1.00 69.50 146 GLN A N 1
ATOM 1092 C CA . GLN A 1 146 ? -16.059 -6.858 33.643 1.00 69.50 146 GLN A CA 1
ATOM 1093 C C . GLN A 1 146 ? -15.288 -7.376 32.418 1.00 69.50 146 GLN A C 1
ATOM 1095 O O . GLN A 1 146 ? -15.900 -7.701 31.398 1.00 69.50 146 GLN A O 1
ATOM 1100 N N . ALA A 1 147 ? -13.960 -7.505 32.510 1.00 65.44 147 ALA A N 1
ATOM 1101 C CA . ALA A 1 147 ? -13.099 -7.923 31.405 1.00 65.44 147 ALA A CA 1
ATOM 1102 C C . ALA A 1 147 ? -13.500 -9.290 30.818 1.00 65.44 147 ALA A C 1
ATOM 1104 O O . ALA A 1 147 ? -13.552 -9.445 29.599 1.00 65.44 147 ALA A O 1
ATOM 1105 N N . ALA A 1 148 ? -13.867 -10.254 31.670 1.00 70.44 148 ALA A N 1
ATOM 1106 C CA . ALA A 1 148 ? -14.291 -11.586 31.232 1.00 70.44 148 ALA A CA 1
ATOM 1107 C C . ALA A 1 148 ? -15.594 -11.561 30.405 1.00 70.44 148 ALA A C 1
ATOM 1109 O O . ALA A 1 148 ? -15.730 -12.311 29.439 1.00 70.44 148 ALA A O 1
ATOM 1110 N N . LEU A 1 149 ? -16.535 -10.672 30.748 1.00 73.56 149 LEU A N 1
ATOM 1111 C CA . LEU A 1 149 ? -17.793 -10.499 30.014 1.00 73.56 149 LEU A CA 1
ATOM 1112 C C . LEU A 1 149 ? -17.561 -9.820 28.657 1.00 73.56 149 LEU A C 1
ATOM 1114 O O . LEU A 1 149 ? -18.130 -10.235 27.650 1.00 73.56 149 LEU A O 1
ATOM 1118 N N . ILE A 1 150 ? -16.700 -8.801 28.619 1.00 71.31 150 ILE A N 1
ATOM 1119 C CA . ILE A 1 150 ? -16.354 -8.086 27.383 1.00 71.31 150 ILE A CA 1
ATOM 1120 C C . ILE A 1 150 ? -15.633 -9.025 26.406 1.00 71.31 150 ILE A C 1
ATOM 1122 O O . ILE A 1 150 ? -15.989 -9.075 25.230 1.00 71.31 150 ILE A O 1
ATOM 1126 N N . GLU A 1 151 ? -14.677 -9.827 26.883 1.00 69.62 151 GLU A N 1
ATOM 1127 C CA . GLU A 1 151 ? -13.997 -10.825 26.049 1.00 69.62 151 GLU A CA 1
ATOM 1128 C C . GLU A 1 151 ? -14.963 -11.868 25.477 1.00 69.62 151 GLU A C 1
ATOM 1130 O O . GLU A 1 151 ? -14.827 -12.252 24.313 1.00 69.62 151 GLU A O 1
ATOM 1135 N N . ALA A 1 152 ? -15.954 -12.302 26.261 1.00 74.88 152 ALA A N 1
ATOM 1136 C CA . ALA A 1 152 ? -16.979 -13.227 25.790 1.00 74.88 152 ALA A CA 1
ATOM 1137 C C . ALA A 1 152 ? -17.838 -12.610 24.670 1.00 74.88 152 ALA A C 1
ATOM 1139 O O . ALA A 1 152 ? -18.045 -13.249 23.641 1.00 74.88 152 ALA A O 1
ATOM 1140 N N . LEU A 1 153 ? -18.274 -11.353 24.815 1.00 74.12 153 LEU A N 1
ATOM 1141 C CA . LEU A 1 153 ? -19.084 -10.655 23.805 1.00 74.12 153 LEU A CA 1
ATOM 1142 C C . LEU A 1 153 ? -18.323 -10.409 22.495 1.00 74.12 153 LEU A C 1
ATOM 1144 O O . LEU A 1 153 ? -18.884 -10.569 21.411 1.00 74.12 153 LEU A O 1
ATOM 1148 N N . LEU A 1 154 ? -17.039 -10.058 22.588 1.00 71.31 154 LEU A N 1
ATOM 1149 C CA . LEU A 1 154 ? -16.190 -9.823 21.419 1.00 71.31 154 LEU A CA 1
ATOM 1150 C C . LEU A 1 154 ? -15.894 -11.109 20.634 1.00 71.31 154 LEU A C 1
ATOM 1152 O O . LEU A 1 154 ? -15.701 -11.047 19.421 1.00 71.31 154 LEU A O 1
ATOM 1156 N N . ARG A 1 155 ? -15.877 -12.275 21.296 1.00 70.19 155 ARG A N 1
ATOM 1157 C CA . ARG A 1 155 ? -15.743 -13.574 20.615 1.00 70.19 155 ARG A CA 1
ATOM 1158 C C . ARG A 1 155 ? -17.011 -13.952 19.853 1.00 70.19 155 ARG A C 1
ATOM 1160 O O . ARG A 1 155 ? -16.901 -14.381 18.714 1.00 70.19 155 ARG A O 1
ATOM 1167 N N . THR A 1 156 ? -18.192 -13.725 20.425 1.00 66.31 156 THR A N 1
ATOM 1168 C CA . THR A 1 156 ? -19.479 -14.075 19.794 1.00 66.31 156 THR A CA 1
ATOM 1169 C C . THR A 1 156 ? -19.737 -13.328 18.479 1.00 66.31 156 THR A C 1
ATOM 1171 O O . THR A 1 156 ? -20.410 -13.846 17.599 1.00 66.31 156 THR A O 1
ATOM 1174 N N . GLN A 1 157 ? -19.181 -12.126 18.305 1.00 59.25 157 GLN A N 1
ATOM 1175 C CA . GLN A 1 157 ? -19.300 -11.336 17.069 1.00 59.25 157 GLN A CA 1
ATOM 1176 C C . GLN A 1 157 ? -18.394 -11.825 15.918 1.00 59.25 157 GLN A C 1
ATOM 1178 O O . GLN A 1 157 ? -18.402 -11.219 14.852 1.00 59.25 157 GLN A O 1
ATOM 1183 N N . ARG A 1 158 ? -17.581 -12.873 16.123 1.00 55.50 158 ARG A N 1
ATOM 1184 C CA . ARG A 1 158 ? -16.698 -13.443 15.087 1.00 55.50 158 ARG A CA 1
ATOM 1185 C C . ARG A 1 158 ? -17.313 -14.608 14.311 1.00 55.50 158 ARG A C 1
ATOM 1187 O O . ARG A 1 158 ? -16.828 -14.903 13.225 1.00 55.50 158 ARG A O 1
ATOM 1194 N N . ASP A 1 159 ? -18.335 -15.252 14.868 1.00 52.97 159 ASP A N 1
ATOM 1195 C CA . ASP A 1 159 ? -18.919 -16.488 14.328 1.00 52.97 159 ASP A CA 1
ATOM 1196 C C . ASP A 1 159 ? -20.231 -16.250 13.550 1.00 52.97 159 ASP A C 1
ATOM 1198 O O . ASP A 1 159 ? -20.931 -17.206 13.212 1.00 52.97 159 ASP A O 1
ATOM 1202 N N . GLY A 1 160 ? -20.581 -14.988 13.278 1.00 40.84 160 GLY A N 1
ATOM 1203 C CA . GLY A 1 160 ? -21.757 -14.583 12.496 1.00 40.84 160 GLY A CA 1
ATOM 1204 C C . GLY A 1 160 ? -21.373 -13.695 11.328 1.00 40.84 160 GLY A C 1
ATOM 1205 O O . GLY A 1 160 ? -22.044 -13.817 10.281 1.00 40.84 160 GLY A O 1
#

Foldseek 3Di:
DDDDDDDDPDDDPQDLVNLCVQCPPPPDLLVSLVSCVVVVHDLVVSCVSSVHDSVVSVVSCCVVVVDPPDPPDPDDDDDDPPPDDFDWDQDPVRDTHGDPVVCVVLVHDVVDDWDWDDDPVGIDIDRPVRVVVVVLVVCCVPPVPCSVVVVVVVVVVVPD

Secondary structure (DSSP, 8-state):
---------------HHHHHHHHTT--SHHHHHHHHHHTT--HHHHHHHHT--HHHHHHHHHHTTSS--PPPPS---PPPPTT-----EE-TTS-EE--HHHHHHHTPPTT---EEEEETTEEEEE-HHHHHHHHHHHHHHH-TTTHHHHHHHHHHTT--

Radius of gyration: 26.13 Å; chains: 1; bounding box: 56×59×70 Å